Protein AF-A0A7J8JH64-F1 (afdb_monomer)

Radius of gyration: 21.12 Å; Cα contacts (8 Å, |Δi|>4): 119; chains: 1; bounding box: 70×25×47 Å

Structure (mmCIF, N/CA/C/O backbone):
data_AF-A0A7J8JH64-F1
#
_entry.id   AF-A0A7J8JH64-F1
#
loop_
_atom_site.group_PDB
_atom_site.id
_atom_site.type_symbol
_atom_site.label_atom_id
_atom_site.label_alt_id
_atom_site.label_comp_id
_atom_site.label_asym_id
_atom_site.label_entity_id
_atom_site.label_seq_id
_atom_site.pdbx_PDB_ins_code
_atom_site.Cartn_x
_atom_site.Cartn_y
_atom_site.Cartn_z
_atom_site.occupancy
_atom_site.B_iso_or_equiv
_atom_site.auth_seq_id
_atom_site.auth_comp_id
_atom_site.auth_asym_id
_atom_site.auth_atom_id
_atom_site.pdbx_PDB_model_num
ATOM 1 N N . MET A 1 1 ? 3.384 9.483 4.045 1.00 95.50 1 MET A N 1
ATOM 2 C CA . MET A 1 1 ? 3.354 8.461 2.970 1.00 95.50 1 MET A CA 1
ATOM 3 C C . MET A 1 1 ? 4.200 7.255 3.384 1.00 95.50 1 MET A C 1
ATOM 5 O O . MET A 1 1 ? 4.884 7.346 4.400 1.00 95.50 1 MET A O 1
ATOM 9 N N . LEU A 1 2 ? 4.096 6.135 2.667 1.00 95.50 2 LEU A N 1
ATOM 10 C CA . LEU A 1 2 ? 4.862 4.895 2.846 1.00 95.50 2 LEU A CA 1
ATOM 11 C C . LEU A 1 2 ? 5.471 4.513 1.490 1.00 95.50 2 LEU A C 1
ATOM 13 O O . LEU A 1 2 ? 4.754 4.525 0.497 1.00 95.50 2 LEU A O 1
ATOM 17 N N . CYS A 1 3 ? 6.753 4.164 1.439 1.00 94.38 3 CYS A N 1
ATOM 18 C CA . CYS A 1 3 ? 7.402 3.728 0.201 1.00 94.38 3 CYS A CA 1
ATOM 19 C C . CYS A 1 3 ? 7.597 2.211 0.212 1.00 94.38 3 CYS A C 1
ATOM 21 O O . CYS A 1 3 ? 7.975 1.649 1.241 1.00 94.38 3 CYS A O 1
ATOM 23 N N . ALA A 1 4 ? 7.370 1.558 -0.925 1.00 93.19 4 ALA A N 1
ATOM 24 C CA . ALA A 1 4 ? 7.670 0.144 -1.117 1.00 93.19 4 ALA A CA 1
ATOM 25 C C . ALA A 1 4 ? 8.085 -0.110 -2.568 1.00 93.19 4 ALA A C 1
ATOM 27 O O . ALA A 1 4 ? 7.543 0.486 -3.495 1.00 93.19 4 ALA A O 1
ATOM 28 N N . GLY A 1 5 ? 9.050 -0.995 -2.772 1.00 88.12 5 GLY A N 1
ATOM 29 C CA . GLY A 1 5 ? 9.506 -1.376 -4.102 1.00 88.12 5 GLY A CA 1
ATOM 30 C C . GLY A 1 5 ? 10.419 -2.585 -4.025 1.00 88.12 5 GLY A C 1
ATOM 31 O O . GLY A 1 5 ? 11.145 -2.756 -3.045 1.00 88.12 5 GLY A O 1
ATOM 32 N N . ASP A 1 6 ? 10.368 -3.421 -5.056 1.00 85.00 6 ASP A N 1
ATOM 33 C CA . ASP A 1 6 ? 11.312 -4.516 -5.230 1.00 85.00 6 ASP A CA 1
ATOM 34 C C . ASP A 1 6 ? 12.411 -4.054 -6.186 1.00 85.00 6 ASP A C 1
ATOM 36 O O . ASP A 1 6 ? 12.271 -4.127 -7.406 1.00 85.00 6 ASP A O 1
ATOM 40 N N . LEU A 1 7 ? 13.499 -3.542 -5.611 1.00 83.75 7 LEU A N 1
ATOM 41 C CA . LEU A 1 7 ? 14.626 -3.003 -6.372 1.00 83.75 7 LEU A CA 1
ATOM 42 C C . LEU A 1 7 ? 15.443 -4.094 -7.083 1.00 83.75 7 LEU A C 1
ATOM 44 O O . LEU A 1 7 ? 16.271 -3.765 -7.925 1.00 83.75 7 LEU A O 1
ATOM 48 N N . ILE A 1 8 ? 15.213 -5.374 -6.761 1.00 86.06 8 ILE A N 1
ATOM 49 C CA . ILE A 1 8 ? 15.879 -6.512 -7.403 1.00 86.06 8 ILE A CA 1
ATOM 50 C C . ILE A 1 8 ? 15.121 -6.891 -8.674 1.00 86.06 8 ILE A C 1
ATOM 52 O O . ILE A 1 8 ? 15.713 -6.983 -9.745 1.00 86.06 8 ILE A O 1
ATOM 56 N N . THR A 1 9 ? 13.808 -7.117 -8.565 1.00 84.38 9 THR A N 1
ATOM 57 C CA . THR A 1 9 ? 12.987 -7.535 -9.717 1.00 84.38 9 THR A CA 1
ATOM 58 C C . THR A 1 9 ? 12.481 -6.366 -10.553 1.00 84.38 9 THR A C 1
ATOM 60 O O . THR A 1 9 ? 11.948 -6.570 -11.641 1.00 84.38 9 THR A O 1
ATOM 63 N N . GLY A 1 10 ? 12.641 -5.142 -10.061 1.00 83.69 10 GLY A N 1
ATOM 64 C CA . GLY A 1 10 ? 12.246 -3.942 -10.771 1.00 83.69 10 GLY A CA 1
ATOM 65 C C . GLY A 1 10 ? 10.736 -3.683 -10.763 1.00 83.69 10 GLY A C 1
ATOM 66 O O . GLY A 1 10 ? 10.231 -2.980 -11.634 1.00 83.69 10 GLY A O 1
ATOM 67 N N . LYS A 1 11 ? 9.991 -4.249 -9.805 1.00 84.88 11 LYS A N 1
ATOM 68 C CA . LYS A 1 11 ? 8.530 -4.092 -9.736 1.00 84.88 11 LYS A CA 1
ATOM 69 C C . LYS A 1 11 ? 8.133 -2.784 -9.054 1.00 84.88 11 LYS A C 1
ATOM 71 O O . LYS A 1 11 ? 8.535 -2.513 -7.921 1.00 84.88 11 LYS A O 1
ATOM 76 N N . SER A 1 12 ? 7.277 -2.026 -9.733 1.00 90.81 12 SER A N 1
ATOM 77 C CA . SER A 1 12 ? 6.688 -0.764 -9.279 1.00 90.81 12 SER A CA 1
ATOM 78 C C . SER A 1 12 ? 5.211 -0.715 -9.670 1.00 90.81 12 SER A C 1
ATOM 80 O O . SER A 1 12 ? 4.817 -1.334 -10.657 1.00 90.81 12 SER A O 1
ATOM 82 N N . ILE A 1 13 ? 4.407 0.058 -8.936 1.00 93.12 13 ILE A N 1
ATOM 83 C CA . ILE A 1 13 ? 3.077 0.465 -9.408 1.00 93.12 13 ILE A CA 1
ATOM 84 C C . ILE A 1 13 ? 3.227 1.311 -10.680 1.00 93.12 13 ILE A C 1
ATOM 86 O O . ILE A 1 13 ? 4.231 2.025 -10.843 1.00 93.12 13 ILE A O 1
ATOM 90 N N . CYS A 1 14 ? 2.228 1.258 -11.553 1.00 91.94 14 CYS A N 1
ATOM 91 C CA . CYS A 1 14 ? 2.160 2.033 -12.781 1.00 91.94 14 CYS A CA 1
ATOM 92 C C . CYS A 1 14 ? 0.844 2.823 -12.894 1.00 91.94 14 CYS A C 1
ATOM 94 O O . CYS A 1 14 ? 0.005 2.865 -11.990 1.00 91.94 14 CYS A O 1
ATOM 96 N N . ARG A 1 15 ? 0.670 3.507 -14.027 1.00 91.19 15 ARG A N 1
ATOM 97 C CA . ARG A 1 15 ? -0.547 4.252 -14.335 1.00 91.19 15 ARG A CA 1
ATOM 98 C C . ARG A 1 15 ? -1.743 3.301 -14.377 1.00 91.19 15 ARG A C 1
ATOM 100 O O . ARG A 1 15 ? -1.720 2.315 -15.102 1.00 91.19 15 ARG A O 1
ATOM 107 N N . GLY A 1 16 ? -2.796 3.653 -13.645 1.00 91.62 16 GLY A N 1
ATOM 108 C CA . GLY A 1 16 ? -4.003 2.833 -13.506 1.00 91.62 16 GLY A CA 1
ATOM 109 C C . GLY A 1 16 ? -4.058 2.040 -12.202 1.00 91.62 16 GLY A C 1
ATOM 110 O O . GLY A 1 16 ? -5.146 1.644 -11.803 1.00 91.62 16 GLY A O 1
ATOM 111 N N . ASP A 1 17 ? -2.937 1.902 -11.487 1.00 94.12 17 ASP A N 1
ATOM 112 C CA . ASP A 1 17 ? -2.921 1.176 -10.215 1.00 94.12 17 ASP A CA 1
ATOM 113 C C . ASP A 1 17 ? -3.421 2.012 -9.035 1.00 94.12 17 ASP A C 1
ATOM 115 O O . ASP A 1 17 ? -3.627 1.442 -7.969 1.00 94.12 17 ASP A O 1
ATOM 119 N N . SER A 1 18 ? -3.575 3.336 -9.174 1.00 95.56 18 SER A N 1
ATOM 120 C CA . SER A 1 18 ? -3.920 4.271 -8.089 1.00 95.56 18 SER A CA 1
ATOM 121 C C . SER A 1 18 ? -5.151 3.832 -7.286 1.00 95.56 18 SER A C 1
ATOM 123 O O . SER A 1 18 ? -6.191 3.501 -7.847 1.00 95.56 18 SER A O 1
ATOM 125 N N . GLY A 1 19 ? -5.039 3.860 -5.956 1.00 96.06 19 GLY A N 1
ATOM 126 C CA . GLY A 1 19 ? -6.065 3.360 -5.033 1.00 96.06 19 GLY A CA 1
ATOM 127 C C . GLY A 1 19 ? -6.011 1.848 -4.777 1.00 96.06 19 GLY A C 1
ATOM 128 O O . GLY A 1 19 ? -6.631 1.372 -3.828 1.00 96.06 19 GLY A O 1
ATOM 129 N N . GLY A 1 20 ? -5.240 1.098 -5.565 1.00 95.19 20 GLY A N 1
ATOM 130 C CA . GLY A 1 20 ? -4.981 -0.324 -5.372 1.00 95.19 20 GLY A CA 1
ATOM 131 C C . GLY A 1 20 ? -4.272 -0.654 -4.044 1.00 95.19 20 GLY A C 1
ATOM 132 O O . GLY A 1 20 ? -3.575 0.188 -3.468 1.00 95.19 20 GLY A O 1
ATOM 133 N N . PRO A 1 21 ? -4.438 -1.883 -3.526 1.00 96.25 21 PRO A N 1
ATOM 134 C CA . PRO A 1 21 ? -4.003 -2.236 -2.179 1.00 96.25 21 PRO A CA 1
ATOM 135 C C . PRO A 1 21 ? -2.518 -2.634 -2.102 1.00 96.25 21 PRO A C 1
ATOM 137 O O . PRO A 1 21 ? -2.053 -3.504 -2.834 1.00 96.25 21 PRO A O 1
ATOM 140 N N . LEU A 1 22 ? -1.790 -2.080 -1.128 1.00 95.31 22 LEU A N 1
ATOM 141 C CA . LEU A 1 22 ? -0.525 -2.641 -0.639 1.00 95.31 22 LEU A CA 1
ATOM 142 C C . LEU A 1 22 ? -0.811 -3.503 0.589 1.00 95.31 22 LEU A C 1
ATOM 144 O O . LEU A 1 22 ? -1.159 -2.973 1.648 1.00 95.31 22 LEU A O 1
ATOM 148 N N . VAL A 1 23 ? -0.644 -4.819 0.461 1.00 94.88 23 VAL A N 1
ATOM 149 C CA . VAL A 1 23 ? -0.944 -5.783 1.529 1.00 94.88 23 VAL A CA 1
ATOM 150 C C . VAL A 1 23 ? 0.304 -6.475 2.066 1.00 94.88 23 VAL A C 1
ATOM 152 O O . VAL A 1 23 ? 1.251 -6.741 1.331 1.00 94.88 23 VAL A O 1
ATOM 155 N N . CYS A 1 24 ? 0.291 -6.799 3.358 1.00 91.50 24 CYS A N 1
ATOM 156 C CA . CYS A 1 24 ? 1.338 -7.568 4.024 1.00 91.50 24 CYS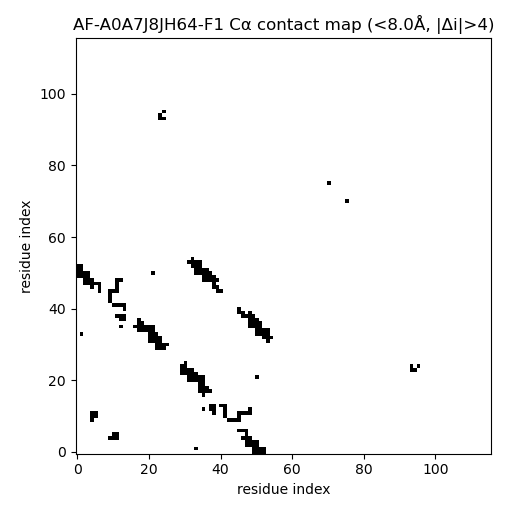 A CA 1
ATOM 157 C C . CYS A 1 24 ? 0.727 -8.769 4.751 1.00 91.50 24 CYS A C 1
ATOM 159 O O . CYS A 1 24 ? -0.283 -8.626 5.441 1.00 91.50 24 CYS A O 1
ATOM 161 N N . LYS A 1 25 ? 1.334 -9.952 4.608 1.00 93.50 25 LYS A N 1
ATOM 162 C CA . LYS A 1 25 ? 0.904 -11.164 5.312 1.00 93.50 25 LYS A CA 1
ATOM 163 C C . LYS A 1 25 ? 1.671 -11.300 6.629 1.00 93.50 25 LYS A C 1
ATOM 165 O O . LYS A 1 25 ? 2.880 -11.523 6.617 1.00 93.50 25 LYS A O 1
ATOM 170 N N . LEU A 1 26 ? 0.967 -11.213 7.755 1.00 92.56 26 LEU A N 1
ATOM 171 C CA . LEU A 1 26 ? 1.503 -11.383 9.109 1.00 92.56 26 LEU A CA 1
ATOM 172 C C . LEU A 1 26 ? 0.700 -12.471 9.824 1.00 92.56 26 LEU A C 1
ATOM 174 O O . LEU A 1 26 ? -0.524 -12.410 9.848 1.00 92.56 26 LEU A O 1
ATOM 178 N N . ASN A 1 27 ? 1.373 -13.474 10.396 1.00 94.75 27 ASN A N 1
ATOM 179 C CA . ASN A 1 27 ? 0.734 -14.572 11.143 1.00 94.75 27 ASN A CA 1
ATOM 180 C C . ASN A 1 27 ? -0.450 -15.220 10.398 1.00 94.75 27 ASN A C 1
ATOM 182 O O . ASN A 1 27 ? -1.508 -15.462 10.962 1.00 94.75 27 ASN A O 1
ATOM 186 N N . ASN A 1 28 ? -0.260 -15.480 9.103 1.00 92.06 28 ASN A N 1
ATOM 187 C CA . ASN A 1 28 ? -1.268 -16.026 8.190 1.00 92.06 28 ASN A CA 1
ATOM 188 C C . ASN A 1 28 ? -2.474 -15.116 7.865 1.00 92.06 28 ASN A C 1
ATOM 190 O O . ASN A 1 28 ? -3.345 -15.530 7.105 1.00 92.06 28 ASN A O 1
ATOM 194 N N . THR A 1 29 ? -2.469 -13.866 8.324 1.00 93.75 29 THR A N 1
ATOM 195 C CA . THR A 1 29 ? -3.505 -12.859 8.056 1.00 93.75 29 THR A CA 1
ATOM 196 C C . THR A 1 29 ? -2.974 -11.764 7.135 1.00 93.75 29 THR A C 1
ATOM 198 O O . THR A 1 29 ? -1.821 -11.347 7.247 1.00 93.75 29 THR A O 1
ATOM 201 N N . TRP A 1 30 ? -3.807 -11.290 6.209 1.00 94.12 30 TRP A N 1
ATOM 202 C CA . TRP A 1 30 ? -3.475 -10.190 5.305 1.00 94.12 30 TRP A CA 1
ATOM 203 C C . TRP A 1 30 ? -3.907 -8.849 5.889 1.00 94.12 30 TRP A C 1
ATOM 205 O O . TRP A 1 30 ? -5.069 -8.661 6.235 1.00 94.12 30 TRP A O 1
ATOM 215 N N . PHE A 1 31 ? -2.972 -7.907 5.952 1.00 94.38 31 PHE A N 1
ATOM 216 C CA . PHE A 1 31 ? -3.201 -6.550 6.429 1.00 94.38 31 PHE A CA 1
ATOM 217 C C . PHE A 1 31 ? -3.040 -5.561 5.284 1.00 94.38 31 PHE A C 1
ATOM 219 O O . PHE A 1 31 ? -2.051 -5.613 4.551 1.00 94.38 31 PHE A O 1
ATOM 226 N N . LEU A 1 32 ? -3.991 -4.639 5.156 1.00 95.50 32 LEU A N 1
ATOM 227 C CA . LEU A 1 32 ? -3.892 -3.519 4.231 1.00 95.50 32 LEU A CA 1
ATOM 228 C C . LEU A 1 32 ? -2.999 -2.436 4.850 1.00 95.50 32 LEU A C 1
ATOM 230 O O . LEU A 1 32 ? -3.363 -1.800 5.837 1.00 95.50 32 LEU A O 1
ATOM 234 N N . MET A 1 33 ? -1.816 -2.245 4.276 1.00 95.38 33 MET A N 1
ATOM 235 C CA . MET A 1 33 ? -0.787 -1.337 4.794 1.00 95.38 33 MET A CA 1
ATOM 236 C C . MET A 1 33 ? -0.833 0.037 4.120 1.00 95.38 33 MET A C 1
ATOM 238 O O . MET A 1 33 ? -0.482 1.051 4.732 1.00 95.38 33 MET A O 1
ATOM 242 N N . GLY A 1 34 ? -1.264 0.077 2.859 1.00 96.88 34 GLY A N 1
ATOM 243 C CA . GLY A 1 34 ? -1.315 1.301 2.076 1.00 96.88 34 GLY A CA 1
ATOM 244 C C . GLY A 1 34 ? -2.217 1.210 0.856 1.00 96.88 34 GLY A C 1
ATOM 245 O O . GLY A 1 34 ? -2.652 0.128 0.470 1.00 96.88 34 GLY A O 1
ATOM 246 N N . LEU A 1 35 ? -2.460 2.368 0.249 1.00 98.00 35 LEU A N 1
ATOM 247 C CA . LEU A 1 35 ? -3.107 2.499 -1.057 1.00 98.00 35 LEU A CA 1
ATOM 248 C C . LEU A 1 35 ? -2.094 3.090 -2.030 1.00 98.00 35 LEU A C 1
ATOM 250 O O . LEU A 1 35 ? -1.408 4.049 -1.673 1.00 98.00 35 LEU A O 1
ATOM 254 N N . SER A 1 36 ? -1.963 2.524 -3.221 1.00 97.00 36 SER A N 1
ATOM 255 C CA . SER A 1 36 ? -1.074 3.047 -4.263 1.00 97.00 36 SER A CA 1
ATOM 256 C C . SER A 1 36 ? -1.426 4.504 -4.568 1.00 97.00 36 SER A C 1
ATOM 258 O O . SER A 1 36 ? -2.596 4.877 -4.692 1.00 97.00 36 SER A O 1
ATOM 260 N N . SER A 1 37 ? -0.403 5.351 -4.642 1.00 96.75 37 SER A N 1
ATOM 261 C CA . SER A 1 37 ? -0.583 6.785 -4.853 1.00 96.75 37 SER A CA 1
ATOM 262 C C . SER A 1 37 ? 0.100 7.206 -6.144 1.00 96.75 37 SER A C 1
ATOM 264 O O . SER A 1 37 ? -0.581 7.481 -7.130 1.00 96.75 37 SER A O 1
ATOM 266 N N . TRP A 1 38 ? 1.431 7.187 -6.164 1.00 95.06 38 TRP A N 1
ATOM 267 C CA . TRP A 1 38 ? 2.215 7.609 -7.319 1.00 95.06 38 TRP A CA 1
ATOM 268 C C . TRP A 1 38 ? 3.579 6.923 -7.346 1.00 95.06 38 TRP A C 1
ATOM 270 O O . TRP A 1 38 ? 4.065 6.386 -6.348 1.00 95.06 38 TRP A O 1
ATOM 280 N N . SER A 1 39 ? 4.202 6.939 -8.511 1.00 93.75 39 SER A N 1
ATOM 281 C CA . SER A 1 39 ? 5.538 6.410 -8.742 1.00 93.75 39 SER A CA 1
ATOM 282 C C . SER A 1 39 ? 6.240 7.236 -9.813 1.00 93.75 39 SER A C 1
ATOM 284 O O . SER A 1 39 ? 5.617 7.998 -10.555 1.00 93.75 39 SER A O 1
ATOM 286 N N . LEU A 1 40 ? 7.559 7.081 -9.872 1.00 91.56 40 LEU A N 1
ATOM 287 C CA . LEU A 1 40 ? 8.340 7.410 -11.062 1.00 91.56 40 LEU A CA 1
ATOM 288 C C . LEU A 1 40 ? 8.008 6.414 -12.196 1.00 91.56 40 LEU A C 1
ATOM 290 O O . LEU A 1 40 ? 7.190 5.513 -11.981 1.00 91.56 40 LEU A O 1
ATOM 294 N N . PRO A 1 41 ? 8.585 6.555 -13.407 1.00 87.31 41 PRO A N 1
ATOM 295 C CA . PRO A 1 41 ? 8.292 5.638 -14.498 1.00 87.31 41 PRO A CA 1
ATOM 296 C C . PRO A 1 41 ? 8.395 4.171 -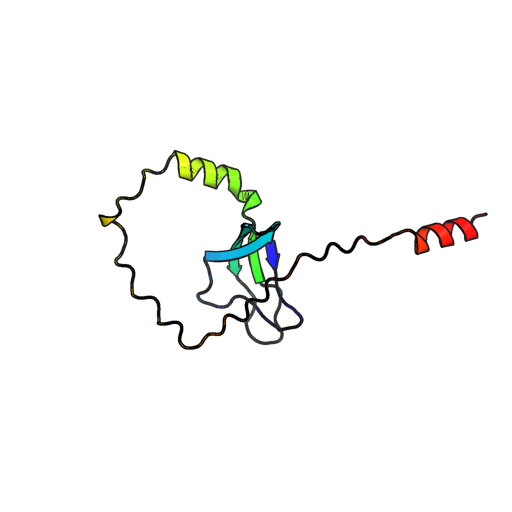14.068 1.00 87.31 41 PRO A C 1
ATOM 298 O O . PRO A 1 41 ? 9.347 3.759 -13.410 1.00 87.31 41 PRO A O 1
ATOM 301 N N . CYS A 1 42 ? 7.388 3.379 -14.438 1.00 87.81 42 CYS A N 1
ATOM 302 C CA . CYS A 1 42 ? 7.275 1.975 -14.039 1.00 87.81 42 CYS A CA 1
ATOM 303 C C . CYS A 1 42 ? 8.154 1.036 -14.892 1.00 87.81 42 CYS A C 1
ATOM 305 O O . CYS A 1 42 ? 7.973 -0.179 -14.872 1.00 87.81 42 CYS A O 1
ATOM 307 N N . HIS A 1 43 ? 9.102 1.603 -15.645 1.00 84.12 43 HIS A N 1
ATOM 308 C CA . HIS A 1 43 ? 10.105 0.900 -16.436 1.00 84.12 43 HIS A CA 1
ATOM 309 C C . HIS A 1 43 ? 11.500 1.163 -15.860 1.00 84.12 43 HIS A C 1
ATOM 311 O O . HIS A 1 43 ? 11.738 2.196 -15.237 1.00 84.12 43 HIS A O 1
ATOM 317 N N . ALA A 1 44 ? 12.436 0.238 -16.081 1.00 80.06 44 ALA A N 1
ATOM 318 C CA . ALA A 1 44 ? 13.790 0.359 -15.554 1.00 80.06 44 ALA A CA 1
ATOM 319 C C . ALA A 1 44 ? 14.485 1.666 -16.010 1.00 80.06 44 ALA A C 1
ATOM 321 O O . ALA A 1 44 ? 14.274 2.097 -17.150 1.00 80.06 44 ALA A O 1
ATOM 322 N N . PRO A 1 45 ? 15.331 2.274 -15.158 1.00 82.25 45 PRO A N 1
ATOM 323 C CA . PRO A 1 45 ? 15.535 1.951 -13.743 1.00 82.25 45 PRO A CA 1
ATOM 324 C C . PRO A 1 45 ? 14.337 2.403 -12.890 1.00 82.25 45 PRO A C 1
ATOM 326 O O . PRO A 1 45 ? 13.892 3.543 -12.991 1.00 82.25 45 PRO A O 1
ATOM 329 N N . ILE A 1 46 ? 13.825 1.522 -12.026 1.00 84.75 46 ILE A N 1
ATOM 330 C CA . ILE A 1 46 ? 12.685 1.862 -11.165 1.00 84.75 46 ILE A CA 1
ATOM 331 C C . ILE A 1 46 ? 13.133 2.448 -9.825 1.00 84.75 46 ILE A C 1
ATOM 333 O O . ILE A 1 46 ? 14.205 2.142 -9.307 1.00 84.75 46 ILE A O 1
ATOM 337 N N . SER A 1 47 ? 12.263 3.259 -9.234 1.00 88.81 47 SER A N 1
ATOM 338 C CA . SER A 1 47 ? 12.371 3.719 -7.847 1.00 88.81 47 SER A CA 1
ATOM 339 C C . SER A 1 47 ? 11.246 3.120 -7.003 1.00 88.81 47 SER A C 1
ATOM 341 O O . SER A 1 47 ? 10.244 2.670 -7.566 1.00 88.81 47 SER A O 1
ATOM 343 N N . PRO A 1 48 ? 11.363 3.117 -5.660 1.00 93.06 48 PRO A N 1
ATOM 344 C CA . PRO A 1 48 ? 10.266 2.694 -4.802 1.00 93.06 48 PRO A CA 1
ATOM 345 C C . PRO A 1 48 ? 8.978 3.454 -5.129 1.00 93.06 48 PRO A C 1
ATOM 347 O O . PRO A 1 48 ? 8.979 4.677 -5.272 1.00 93.06 48 PRO A O 1
ATOM 350 N N . SER A 1 49 ? 7.874 2.723 -5.225 1.00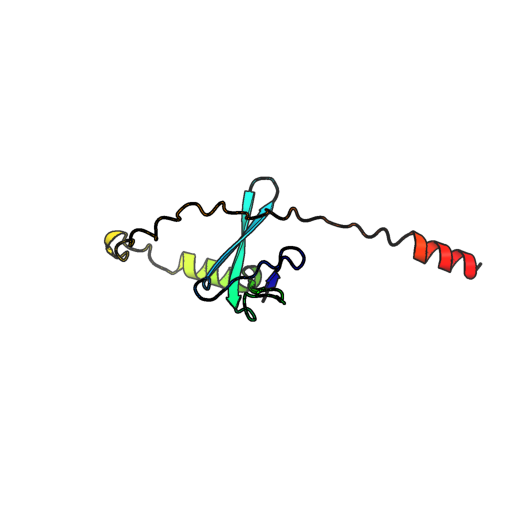 95.25 49 SER A N 1
ATOM 351 C CA . SER A 1 49 ? 6.546 3.303 -5.377 1.00 95.25 49 SER A CA 1
ATOM 352 C C . SER A 1 49 ? 6.080 3.936 -4.070 1.00 95.25 49 SER A C 1
ATOM 354 O O . SER A 1 49 ? 6.428 3.475 -2.976 1.00 95.25 49 SER A O 1
ATOM 356 N N . VAL A 1 50 ? 5.247 4.969 -4.175 1.00 97.00 50 VAL A N 1
ATOM 357 C CA . VAL A 1 50 ? 4.719 5.706 -3.029 1.00 97.00 50 VAL A CA 1
ATOM 358 C C . VAL A 1 50 ? 3.256 5.348 -2.798 1.00 97.00 50 VAL A C 1
ATOM 360 O O . VAL A 1 50 ? 2.412 5.394 -3.695 1.00 97.00 50 VAL A O 1
ATOM 363 N N . PHE A 1 51 ? 2.960 5.017 -1.547 1.00 98.00 51 PHE A N 1
ATOM 364 C CA . PHE A 1 51 ? 1.656 4.611 -1.054 1.00 98.00 51 PHE A CA 1
ATOM 365 C C . PHE A 1 51 ? 1.170 5.568 0.041 1.00 98.00 51 PHE A C 1
ATOM 367 O O . PHE A 1 51 ? 1.939 6.120 0.841 1.00 98.00 51 PHE A O 1
ATOM 374 N N . THR A 1 52 ? -0.144 5.731 0.128 1.00 98.25 52 THR A N 1
ATOM 375 C CA . THR A 1 52 ? -0.811 6.346 1.274 1.00 98.25 52 THR A CA 1
ATOM 376 C C . THR A 1 52 ? -0.566 5.482 2.509 1.00 98.25 52 THR A C 1
ATOM 378 O O . THR A 1 52 ? -0.821 4.283 2.490 1.00 98.25 52 THR A O 1
ATOM 381 N N . LYS A 1 53 ? -0.073 6.076 3.602 1.00 97.31 53 LYS A N 1
ATOM 382 C CA . LYS A 1 53 ? 0.186 5.363 4.863 1.00 97.31 53 LYS A CA 1
ATOM 383 C C 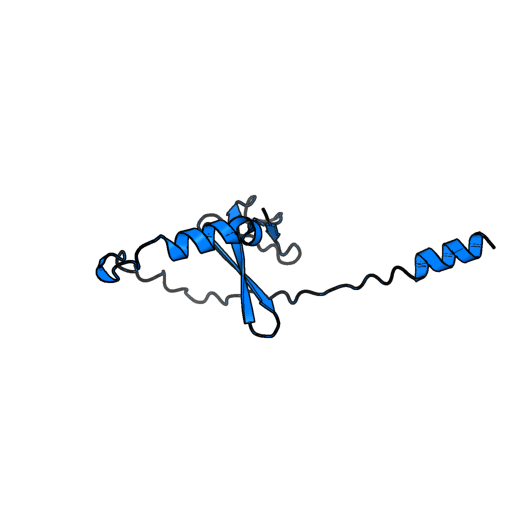. LYS A 1 53 ? -1.118 5.250 5.653 1.00 97.31 53 LYS A C 1
ATOM 385 O O . LYS A 1 53 ? -1.521 6.228 6.276 1.00 97.31 53 LYS A O 1
ATOM 390 N N . LEU A 1 54 ? -1.763 4.083 5.656 1.00 95.75 54 LEU A N 1
ATOM 391 C CA . LEU A 1 54 ? -3.103 3.939 6.247 1.00 95.75 54 LEU A CA 1
ATOM 392 C C . LEU A 1 54 ? -3.153 4.159 7.756 1.00 95.75 54 LEU A C 1
ATOM 394 O O . LEU A 1 54 ? -4.141 4.682 8.258 1.00 95.75 54 LEU A O 1
ATOM 398 N N . THR A 1 55 ? -2.077 3.846 8.477 1.00 95.00 55 THR A N 1
ATOM 399 C CA . THR A 1 55 ? -2.021 4.086 9.926 1.00 95.00 55 THR A CA 1
ATOM 400 C C . THR A 1 55 ? -2.147 5.562 10.296 1.00 95.00 55 THR A C 1
ATOM 402 O O . THR A 1 55 ? -2.591 5.860 11.396 1.00 95.00 55 THR A O 1
ATOM 405 N N . TYR A 1 56 ? -1.815 6.482 9.385 1.00 97.44 56 TYR A N 1
ATOM 406 C CA . TYR A 1 56 ? -2.043 7.915 9.585 1.00 97.44 56 TYR A CA 1
ATOM 407 C C . TYR A 1 56 ? -3.531 8.296 9.469 1.00 97.44 56 TYR A C 1
ATOM 409 O O . TYR A 1 56 ? -3.985 9.208 10.146 1.00 97.44 56 TYR A O 1
ATOM 417 N N . PHE A 1 57 ? -4.301 7.581 8.643 1.00 97.31 57 PHE A N 1
ATOM 418 C CA . PHE A 1 57 ? -5.714 7.868 8.367 1.00 97.31 57 PHE A CA 1
ATOM 419 C C . PHE A 1 57 ? -6.687 7.011 9.189 1.00 97.31 57 PHE A C 1
ATOM 421 O O . PHE A 1 57 ? -7.891 7.079 8.961 1.00 97.31 57 PHE A O 1
ATOM 428 N N . SER A 1 58 ? -6.207 6.206 10.139 1.00 96.06 58 SER A N 1
ATOM 429 C CA . SER A 1 58 ? -7.031 5.236 10.875 1.00 96.06 58 SER A CA 1
ATOM 430 C C . SER A 1 58 ? -8.233 5.879 11.573 1.00 96.06 58 SER A C 1
ATOM 432 O O . SER A 1 58 ? -9.352 5.400 11.410 1.00 96.06 58 SER A O 1
ATOM 434 N N . SER A 1 59 ? -8.033 6.995 12.279 1.00 97.69 59 SER A N 1
ATOM 435 C CA . SER A 1 59 ? -9.118 7.721 12.951 1.00 97.69 59 SER A CA 1
ATOM 436 C C . SER A 1 59 ? -10.171 8.222 11.965 1.00 97.69 59 SER A C 1
ATOM 438 O O . SER A 1 59 ? -11.359 8.015 12.184 1.00 97.69 59 SER A O 1
ATOM 440 N N . TRP A 1 60 ? -9.735 8.808 10.846 1.00 97.62 60 TRP A N 1
ATOM 441 C CA . TRP A 1 60 ? -10.632 9.296 9.797 1.00 97.62 60 TRP A CA 1
ATOM 442 C C . TRP A 1 60 ? -11.424 8.153 9.148 1.00 97.62 60 TRP A C 1
ATOM 444 O O . TRP A 1 60 ? -12.631 8.272 8.957 1.00 97.62 60 TRP A O 1
ATOM 454 N N . ILE A 1 61 ? -10.780 7.015 8.866 1.00 95.88 61 ILE A N 1
ATOM 455 C CA . ILE A 1 61 ? -11.458 5.828 8.321 1.00 95.88 61 ILE A CA 1
ATOM 456 C C . ILE A 1 61 ? -12.530 5.341 9.299 1.00 95.88 61 ILE A C 1
ATOM 458 O O . ILE A 1 61 ? -13.676 5.136 8.904 1.00 95.88 61 ILE A O 1
ATOM 462 N N . LEU A 1 62 ? -12.177 5.199 10.579 1.00 95.88 62 LEU A N 1
ATOM 463 C CA . LEU A 1 62 ? -13.097 4.746 11.622 1.00 95.88 62 LEU A CA 1
ATOM 464 C C . LEU A 1 62 ? -14.261 5.721 11.845 1.00 95.88 62 LEU A C 1
ATOM 466 O O . LEU A 1 62 ? -15.366 5.298 12.178 1.00 95.88 62 LEU A O 1
ATOM 470 N N . GLU A 1 63 ? -14.033 7.021 11.689 1.00 97.12 63 GLU A N 1
ATOM 471 C CA . GLU A 1 63 ? -15.086 8.036 11.728 1.00 97.12 63 GLU A CA 1
ATOM 472 C C . GLU A 1 63 ? -16.021 7.910 10.518 1.00 97.12 63 GLU A C 1
ATOM 474 O O . GLU A 1 63 ? -17.244 7.872 10.677 1.00 97.12 63 GLU A O 1
ATOM 479 N N . LYS A 1 64 ? -15.471 7.776 9.305 1.00 95.69 64 LYS A N 1
ATOM 480 C CA . LYS A 1 64 ? -16.269 7.629 8.080 1.00 95.69 64 LYS A CA 1
ATOM 481 C C . LYS A 1 64 ? -17.071 6.340 8.043 1.00 95.69 64 LYS A C 1
ATOM 483 O O . LYS A 1 64 ? -18.216 6.374 7.608 1.00 95.69 64 LYS A O 1
ATOM 488 N N . GLN A 1 65 ? -16.532 5.242 8.560 1.00 93.00 65 GLN A N 1
ATOM 489 C CA . GLN A 1 65 ? -17.273 3.987 8.695 1.00 93.00 65 GLN A CA 1
ATOM 490 C C . GLN A 1 65 ? -18.473 4.101 9.643 1.00 93.00 65 GLN A C 1
ATOM 492 O O . GLN A 1 65 ? -19.478 3.440 9.419 1.00 93.00 65 GLN A O 1
ATOM 497 N N . ARG A 1 66 ? -18.387 4.932 10.691 1.00 94.00 66 ARG A N 1
ATOM 498 C CA . ARG A 1 66 ? -19.500 5.142 11.633 1.00 94.00 66 ARG A CA 1
ATOM 499 C C . ARG A 1 66 ? -20.563 6.102 11.112 1.00 94.00 66 ARG A C 1
ATOM 501 O O . ARG A 1 66 ? -21.724 5.966 11.471 1.00 94.00 66 ARG A O 1
ATOM 508 N N . THR A 1 67 ? -20.150 7.103 10.339 1.00 94.88 67 THR A N 1
ATOM 509 C CA . THR A 1 67 ? -21.016 8.220 9.926 1.00 94.88 67 THR A CA 1
ATOM 510 C C . THR A 1 67 ? -21.627 8.044 8.541 1.00 94.88 67 THR A C 1
ATOM 512 O O . THR A 1 67 ? -22.629 8.687 8.238 1.00 94.88 67 THR A O 1
ATOM 515 N N . SER A 1 68 ? -21.049 7.189 7.696 1.00 89.81 68 SER A N 1
ATOM 516 C CA . SER A 1 68 ? -21.592 6.931 6.362 1.00 89.81 68 SER A CA 1
ATOM 517 C C . SER A 1 68 ? -22.755 5.941 6.454 1.00 89.81 68 SER A C 1
ATOM 519 O O . SER A 1 68 ? -22.597 4.893 7.083 1.00 89.81 68 SER A O 1
ATOM 521 N N . PRO A 1 69 ? -23.907 6.223 5.817 1.00 86.19 69 PRO A N 1
ATOM 522 C CA . PRO A 1 69 ? -24.956 5.228 5.647 1.00 86.19 69 PRO A CA 1
ATOM 523 C C . PRO A 1 69 ? -24.399 3.992 4.937 1.00 86.19 69 PRO A C 1
ATOM 525 O O . PRO A 1 69 ? -23.525 4.114 4.073 1.00 86.19 69 PRO A O 1
ATOM 528 N N . ASN A 1 70 ? -24.927 2.810 5.261 1.00 82.75 70 ASN A N 1
ATOM 529 C CA . ASN A 1 70 ? -24.623 1.626 4.465 1.00 82.75 70 ASN A CA 1
ATOM 530 C C . ASN A 1 70 ? -25.056 1.892 3.014 1.00 82.75 70 ASN A C 1
ATOM 532 O O . ASN A 1 70 ? -26.203 2.296 2.804 1.00 82.75 70 ASN A O 1
ATOM 536 N N . PRO A 1 71 ? -24.164 1.708 2.026 1.00 80.38 71 PRO A N 1
ATOM 537 C CA . PRO A 1 71 ? -24.516 1.941 0.636 1.00 80.38 71 PRO A CA 1
ATOM 538 C C . PRO A 1 71 ? -25.630 0.978 0.227 1.00 80.38 71 PRO A C 1
ATOM 540 O O . PRO A 1 71 ? -25.567 -0.213 0.533 1.00 80.38 71 PRO A O 1
ATOM 543 N N . ASP A 1 72 ? -26.640 1.495 -0.472 1.00 86.81 72 ASP A N 1
ATOM 544 C CA . ASP A 1 72 ? -27.666 0.659 -1.086 1.00 86.81 72 ASP A CA 1
ATOM 545 C C . ASP A 1 72 ? -26.995 -0.197 -2.174 1.00 86.81 72 ASP A C 1
ATOM 547 O O . ASP A 1 72 ? -26.402 0.369 -3.101 1.00 86.81 72 ASP A O 1
ATOM 551 N N . PRO A 1 73 ? -27.060 -1.538 -2.104 1.00 81.25 73 PRO A N 1
ATOM 552 C CA . PRO A 1 73 ? -26.510 -2.404 -3.140 1.00 81.25 73 PRO A CA 1
ATOM 553 C C . PRO A 1 73 ? -27.025 -2.072 -4.547 1.00 81.25 73 PRO A C 1
ATOM 555 O O . PRO A 1 73 ? -26.281 -2.241 -5.512 1.00 81.25 73 PRO A O 1
ATOM 558 N N . ALA A 1 74 ? -28.255 -1.560 -4.675 1.00 83.12 74 ALA A N 1
ATOM 559 C CA . ALA A 1 74 ? -28.829 -1.149 -5.956 1.00 83.12 74 ALA A CA 1
ATOM 560 C C . ALA A 1 74 ? -28.184 0.124 -6.535 1.00 83.12 74 ALA A C 1
ATOM 562 O O . ALA A 1 74 ? -28.275 0.366 -7.737 1.00 83.12 74 ALA A O 1
ATOM 563 N N . SER A 1 75 ? -27.517 0.925 -5.699 1.00 82.88 75 SER A N 1
ATOM 564 C CA . SER A 1 75 ? -26.803 2.138 -6.119 1.00 82.88 75 SER A CA 1
ATOM 565 C C . SER A 1 75 ? -25.387 1.866 -6.635 1.00 82.88 75 SER A C 1
ATOM 567 O O . SER A 1 75 ? -24.751 2.763 -7.193 1.00 82.88 75 SER A O 1
ATOM 569 N N . ALA A 1 76 ? -24.874 0.643 -6.453 1.00 78.12 76 ALA A N 1
ATOM 570 C CA . ALA A 1 76 ? -23.562 0.283 -6.960 1.00 78.12 76 ALA A CA 1
ATOM 571 C C . ALA A 1 76 ? -23.560 0.386 -8.496 1.00 78.12 76 ALA A C 1
ATOM 573 O O . ALA A 1 76 ? -24.447 -0.178 -9.145 1.00 78.12 76 ALA A O 1
ATOM 574 N N . PRO A 1 77 ? -22.566 1.064 -9.103 1.00 79.25 77 PRO A N 1
ATOM 575 C CA . PRO A 1 77 ? -22.372 0.999 -10.542 1.00 79.25 77 PRO A CA 1
ATOM 576 C C . PRO A 1 77 ? -22.332 -0.470 -10.971 1.00 79.25 77 PRO A C 1
ATOM 578 O O . PRO A 1 77 ? -21.744 -1.279 -10.239 1.00 79.25 77 PRO A O 1
ATOM 581 N N . PRO A 1 78 ? -22.914 -0.832 -12.131 1.00 74.25 78 PRO A N 1
ATOM 582 C CA . PRO A 1 78 ? -22.775 -2.175 -12.665 1.00 74.25 78 PRO A CA 1
ATOM 583 C C . PRO A 1 78 ? -21.296 -2.534 -12.616 1.00 74.25 78 PRO A C 1
ATOM 585 O O . PRO A 1 78 ? -20.470 -1.807 -13.174 1.00 74.25 78 PRO A O 1
ATOM 588 N N . GLN A 1 79 ? -20.954 -3.600 -11.891 1.00 67.00 79 GLN A N 1
ATOM 589 C CA . GLN A 1 79 ? -19.594 -4.121 -11.882 1.00 67.00 79 GLN A CA 1
ATOM 590 C C . GLN A 1 79 ? -19.289 -4.488 -13.332 1.00 67.00 79 GLN A C 1
ATOM 592 O O . GLN A 1 79 ? -19.747 -5.517 -13.833 1.00 67.00 79 GLN A O 1
ATOM 597 N N . GLY A 1 80 ? -18.585 -3.607 -14.045 1.00 60.53 80 GLY A N 1
ATOM 598 C CA . GLY A 1 80 ? -18.053 -3.936 -15.353 1.00 60.53 80 GLY A CA 1
ATOM 599 C C . GLY A 1 80 ? -17.239 -5.202 -15.162 1.00 60.53 80 GLY A C 1
ATOM 600 O O . GLY A 1 80 ? -16.453 -5.273 -14.217 1.00 60.53 80 GLY A O 1
ATOM 601 N N . LYS A 1 81 ? -17.471 -6.221 -15.997 1.00 59.00 81 LYS A N 1
ATOM 602 C CA . LYS A 1 81 ? -16.660 -7.439 -15.971 1.00 59.00 81 LYS A CA 1
ATOM 603 C C . LYS A 1 81 ? -15.202 -6.970 -15.973 1.00 59.00 81 LYS A C 1
ATOM 605 O O . LYS A 1 81 ? -14.816 -6.330 -16.957 1.00 59.00 81 LYS A O 1
ATOM 610 N N . PRO A 1 82 ? -14.427 -7.196 -14.891 1.00 57.41 82 PRO A N 1
ATOM 611 C CA . PRO A 1 82 ? -13.029 -6.816 -14.909 1.00 57.41 82 PRO A CA 1
ATOM 612 C C . PRO A 1 82 ? -12.429 -7.464 -16.157 1.00 57.41 82 PRO A C 1
ATOM 614 O O . PRO A 1 82 ? -12.849 -8.585 -16.488 1.00 57.41 82 PRO A O 1
ATOM 617 N N . PRO A 1 83 ? -11.518 -6.788 -16.882 1.00 53.69 83 PRO A N 1
ATOM 618 C CA . PRO A 1 83 ? -10.809 -7.424 -17.980 1.00 53.69 83 PRO A CA 1
ATOM 619 C C . PRO A 1 83 ? -10.383 -8.803 -17.498 1.00 53.69 83 PRO A C 1
ATOM 621 O O . PRO A 1 83 ? -9.796 -8.909 -16.417 1.00 53.69 83 PRO A O 1
ATOM 624 N N . ALA A 1 84 ? -10.783 -9.856 -18.220 1.00 47.88 84 ALA A N 1
ATOM 625 C CA . ALA A 1 84 ? -10.368 -11.200 -17.860 1.00 47.88 84 ALA A CA 1
ATOM 626 C C . ALA A 1 84 ? -8.850 -11.134 -17.730 1.00 47.88 84 ALA A C 1
ATOM 628 O O . ALA A 1 84 ? -8.170 -10.751 -18.684 1.00 47.88 84 ALA A O 1
ATOM 629 N N . LEU A 1 85 ? -8.347 -11.391 -16.524 1.00 46.94 85 LEU A N 1
ATOM 630 C 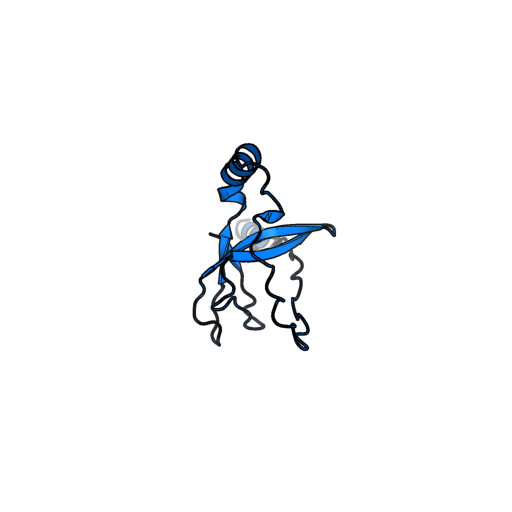CA . LEU A 1 85 ? -6.929 -11.345 -16.227 1.00 46.94 85 LEU A CA 1
ATOM 631 C C . LEU A 1 85 ? -6.298 -12.552 -16.933 1.00 46.94 85 LEU A C 1
ATOM 633 O O . LEU A 1 85 ? -6.090 -13.604 -16.337 1.00 46.94 85 LEU A O 1
ATOM 637 N N . GLY A 1 86 ? -6.121 -12.443 -18.249 1.00 48.38 86 GLY A N 1
ATOM 638 C CA . GLY A 1 86 ? -5.598 -13.503 -19.094 1.00 48.38 86 GLY A CA 1
ATOM 639 C C . GLY A 1 86 ? -4.173 -13.807 -18.672 1.00 48.38 86 GLY A C 1
ATOM 640 O O . GLY A 1 86 ? -3.342 -12.906 -18.683 1.00 48.38 86 GLY A O 1
ATOM 641 N N . ASN A 1 87 ? -3.928 -15.053 -18.258 1.00 45.50 87 ASN A N 1
ATOM 642 C CA . ASN A 1 87 ? -2.632 -15.635 -17.890 1.00 45.50 87 ASN A CA 1
ATOM 643 C C . ASN A 1 87 ? -1.641 -14.687 -17.193 1.00 45.50 87 ASN A C 1
ATOM 645 O O . ASN A 1 87 ? -0.431 -14.795 -17.390 1.00 45.50 87 ASN A O 1
ATOM 649 N N . VAL A 1 88 ? -2.120 -13.793 -16.326 1.00 43.59 88 VAL A N 1
ATOM 650 C CA . VAL A 1 88 ? -1.228 -13.117 -15.391 1.00 43.59 88 VAL A CA 1
ATOM 651 C C . VAL A 1 88 ? -1.034 -14.099 -14.255 1.00 43.59 88 VAL A C 1
ATOM 653 O O . VAL A 1 88 ? -1.812 -14.152 -13.304 1.00 43.59 88 VAL A O 1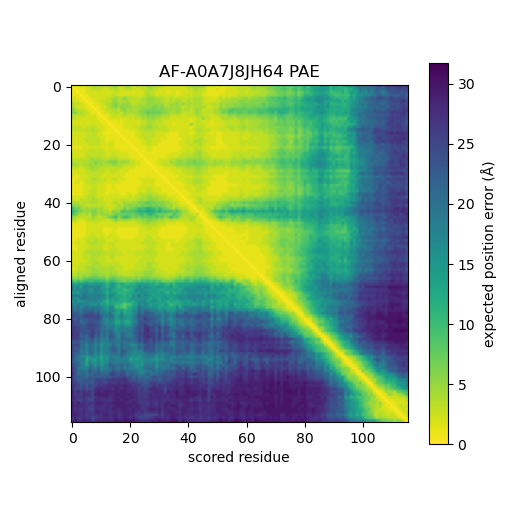
ATOM 656 N N . THR A 1 89 ? 0.019 -14.909 -14.351 1.00 40.53 89 THR A N 1
ATOM 657 C CA . THR A 1 89 ? 0.659 -15.425 -13.146 1.00 40.53 89 THR A CA 1
ATOM 658 C C . THR A 1 89 ? 0.970 -14.205 -12.297 1.00 40.53 89 THR A C 1
ATOM 660 O O . THR A 1 89 ? 1.892 -13.451 -12.608 1.00 40.53 89 THR A O 1
ATOM 663 N N . ALA A 1 90 ? 0.157 -13.953 -11.272 1.00 44.56 90 ALA A N 1
ATOM 664 C CA . ALA A 1 90 ? 0.464 -12.958 -10.270 1.00 44.56 90 ALA A CA 1
ATOM 665 C C . ALA A 1 90 ? 1.746 -13.430 -9.580 1.00 44.56 90 ALA A C 1
ATOM 667 O O . ALA A 1 90 ? 1.713 -14.162 -8.595 1.00 44.56 90 ALA A O 1
ATOM 668 N N . VAL A 1 91 ? 2.901 -13.011 -10.103 1.00 48.62 91 VAL A N 1
ATOM 669 C CA . VAL A 1 91 ? 4.207 -13.160 -9.454 1.00 48.62 91 VAL A CA 1
ATOM 670 C C . VAL A 1 91 ? 4.281 -12.131 -8.317 1.00 48.62 91 VAL A C 1
ATOM 672 O O . VAL A 1 91 ? 5.243 -11.374 -8.189 1.00 48.62 91 VAL A O 1
ATOM 675 N N . GLY A 1 92 ? 3.214 -12.016 -7.526 1.00 46.78 92 GLY A N 1
ATOM 676 C CA . GLY A 1 92 ? 3.186 -11.250 -6.297 1.00 46.78 92 GLY A CA 1
ATOM 677 C C . GLY A 1 92 ? 4.005 -12.028 -5.287 1.00 46.78 92 GLY A C 1
ATOM 678 O O . GLY A 1 92 ? 3.483 -12.878 -4.572 1.00 46.78 92 GLY A O 1
ATOM 679 N N . THR A 1 93 ? 5.313 -11.796 -5.276 1.00 46.25 93 THR A N 1
ATOM 680 C CA . THR A 1 93 ? 6.186 -12.307 -4.228 1.00 46.25 93 THR A CA 1
ATOM 681 C C . THR A 1 93 ? 5.721 -11.673 -2.927 1.00 46.25 93 THR A C 1
ATOM 683 O O . THR A 1 93 ? 5.905 -10.477 -2.706 1.00 46.25 93 THR A O 1
ATOM 686 N N . VAL A 1 94 ? 5.061 -12.467 -2.084 1.00 45.44 94 VAL A N 1
ATOM 687 C CA . VAL A 1 94 ? 4.745 -12.086 -0.709 1.00 45.44 94 VAL A CA 1
ATOM 688 C C . VAL A 1 94 ? 6.078 -11.960 0.010 1.00 45.44 94 VAL A C 1
ATOM 690 O O . VAL A 1 94 ? 6.634 -12.948 0.485 1.00 45.44 94 VAL A O 1
ATOM 693 N N . HIS A 1 95 ? 6.639 -10.754 0.017 1.00 48.88 95 HIS A N 1
ATOM 694 C CA . HIS A 1 95 ? 7.890 -10.491 0.710 1.00 48.88 95 HIS A CA 1
ATOM 695 C C . HIS A 1 95 ? 7.645 -10.683 2.205 1.00 48.88 95 HIS A C 1
ATOM 697 O O . HIS A 1 95 ? 6.932 -9.912 2.847 1.00 48.88 95 HIS A O 1
ATOM 703 N N . LYS A 1 96 ? 8.193 -11.771 2.752 1.00 45.22 96 LYS A N 1
ATOM 704 C CA . LYS A 1 96 ? 8.189 -12.039 4.188 1.00 45.22 96 LYS A CA 1
ATOM 705 C C . LYS A 1 96 ? 9.037 -10.947 4.852 1.00 45.22 96 LYS A C 1
ATOM 707 O O . LYS A 1 96 ? 10.193 -10.789 4.456 1.00 45.22 96 LYS A O 1
ATOM 712 N N . PRO A 1 97 ? 8.519 -10.195 5.838 1.00 43.41 97 PRO A N 1
ATOM 713 C CA . PRO A 1 97 ? 9.340 -9.240 6.566 1.00 43.41 97 PRO A CA 1
ATOM 714 C C . PRO A 1 97 ? 10.486 -10.000 7.244 1.00 43.41 97 PRO A C 1
ATOM 716 O O . PRO A 1 97 ? 10.271 -10.821 8.133 1.00 43.41 97 PRO A O 1
ATOM 719 N N . SER A 1 98 ? 11.710 -9.765 6.774 1.00 45.09 98 SER A N 1
ATOM 720 C CA . SER A 1 98 ? 12.930 -10.237 7.419 1.00 45.09 98 SER A CA 1
ATOM 721 C C . SER A 1 98 ? 13.357 -9.175 8.422 1.00 45.09 98 SER A C 1
ATOM 723 O O . SER A 1 98 ? 14.015 -8.200 8.058 1.00 45.09 98 SER A O 1
ATOM 725 N N . THR A 1 99 ? 13.009 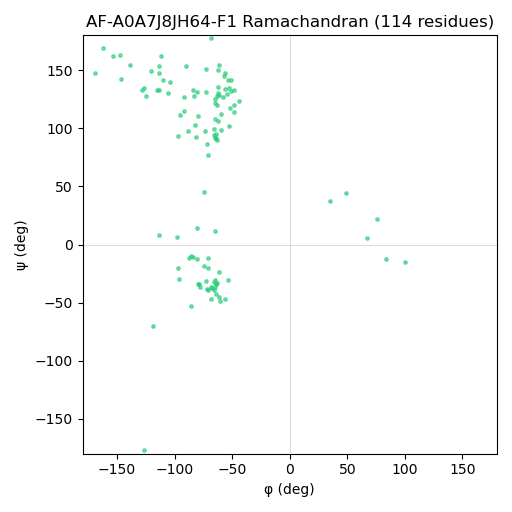-9.360 9.691 1.00 48.56 99 THR A N 1
ATOM 726 C CA . THR A 1 99 ? 13.605 -8.608 10.797 1.00 48.56 99 THR A CA 1
ATOM 727 C C . THR A 1 99 ? 15.079 -9.009 10.887 1.00 48.56 99 THR A C 1
ATOM 729 O O . THR A 1 99 ? 15.419 -10.030 11.478 1.00 48.56 99 THR A O 1
ATOM 732 N N . ARG A 1 100 ? 15.982 -8.251 10.252 1.00 52.75 100 ARG A N 1
ATOM 733 C CA . ARG A 1 100 ? 17.413 -8.369 10.555 1.00 52.75 100 ARG A CA 1
ATOM 734 C C . ARG A 1 100 ? 17.631 -7.709 11.908 1.00 52.75 100 ARG A C 1
ATOM 736 O O . ARG A 1 100 ? 17.741 -6.491 11.992 1.00 52.75 100 ARG A O 1
ATOM 743 N N . THR A 1 101 ? 17.670 -8.513 12.962 1.00 51.66 101 THR A N 1
ATOM 744 C CA . THR A 1 101 ? 18.230 -8.099 14.246 1.00 51.66 101 THR A CA 1
ATOM 745 C C . THR A 1 101 ? 19.712 -7.835 14.002 1.00 51.66 101 THR A C 1
ATOM 747 O O . THR A 1 101 ? 20.517 -8.762 13.950 1.00 51.66 101 THR A O 1
ATOM 750 N N . THR A 1 102 ? 20.080 -6.584 13.740 1.00 56.44 102 THR A N 1
ATOM 751 C CA . THR A 1 102 ? 21.483 -6.193 13.623 1.00 56.44 102 THR A CA 1
ATOM 752 C C . THR A 1 102 ? 22.101 -6.368 15.007 1.00 56.44 102 THR A C 1
ATOM 754 O O . THR A 1 102 ? 21.897 -5.542 15.892 1.00 56.44 102 THR A O 1
ATOM 757 N N . LEU A 1 103 ? 22.801 -7.484 15.231 1.00 57.53 103 LEU A N 1
ATOM 758 C CA . LEU A 1 103 ? 23.621 -7.682 16.423 1.00 57.53 103 LEU A CA 1
ATOM 759 C C . LEU A 1 103 ? 24.751 -6.644 16.378 1.00 57.53 103 LEU A C 1
ATOM 761 O O . LEU A 1 103 ? 25.811 -6.881 15.807 1.00 57.53 103 LEU A O 1
ATOM 765 N N . LEU A 1 104 ? 24.519 -5.485 16.994 1.00 57.44 104 LEU A N 1
ATOM 766 C CA . LEU A 1 104 ? 25.479 -4.390 17.191 1.00 57.44 104 LEU A CA 1
ATOM 767 C C . LEU A 1 104 ? 26.668 -4.769 18.100 1.00 57.44 104 LEU A C 1
ATOM 769 O O . LEU A 1 104 ? 27.428 -3.908 18.524 1.00 57.44 104 LEU A O 1
ATOM 773 N N . PHE A 1 105 ? 26.855 -6.049 18.417 1.00 58.31 105 PHE A N 1
ATOM 774 C CA . PHE A 1 105 ? 27.785 -6.476 19.456 1.00 58.31 105 PHE A CA 1
ATOM 775 C C . PHE A 1 105 ? 29.250 -6.492 19.007 1.00 58.31 105 PHE A C 1
ATOM 777 O O . PHE A 1 105 ? 30.118 -6.154 19.802 1.00 58.31 105 PHE A O 1
ATOM 784 N N . SER A 1 106 ? 29.556 -6.815 17.744 1.00 59.50 106 SER A N 1
ATOM 785 C CA . SER A 1 106 ? 30.961 -6.979 17.324 1.00 59.50 106 SER A CA 1
ATOM 786 C C . SER A 1 106 ? 31.738 -5.656 17.268 1.00 59.50 106 SER A C 1
ATOM 788 O O . SER A 1 106 ? 32.895 -5.613 17.673 1.00 59.50 106 SER A O 1
ATOM 790 N N . GLN A 1 107 ? 31.106 -4.572 16.812 1.00 62.03 107 GLN A N 1
ATOM 791 C CA . GLN A 1 107 ? 31.774 -3.273 16.652 1.00 62.03 107 GLN A CA 1
ATOM 792 C C . GLN A 1 107 ? 31.938 -2.550 17.999 1.00 62.03 107 GLN A C 1
ATOM 794 O O . GLN A 1 107 ? 32.972 -1.939 18.252 1.00 62.03 107 GLN A O 1
ATOM 799 N N . ILE A 1 108 ? 30.950 -2.670 18.894 1.00 68.81 108 ILE A N 1
ATOM 800 C CA . ILE A 1 108 ? 30.985 -2.046 20.225 1.00 68.81 108 ILE A CA 1
ATOM 801 C C . ILE A 1 108 ? 32.001 -2.754 21.138 1.00 68.81 108 ILE A C 1
ATOM 803 O O . ILE A 1 108 ? 32.723 -2.089 21.876 1.00 68.81 108 ILE A O 1
ATOM 807 N N . PHE A 1 109 ? 32.113 -4.086 21.058 1.00 63.72 109 PHE A N 1
ATOM 808 C CA . PHE A 1 109 ? 33.071 -4.849 21.866 1.00 63.72 109 PHE A CA 1
ATOM 809 C C . PHE A 1 109 ? 34.531 -4.586 21.461 1.00 63.72 109 PHE A C 1
ATOM 811 O O . PHE A 1 109 ? 35.399 -4.486 22.322 1.00 63.72 109 PHE A O 1
ATOM 818 N N . LEU A 1 110 ? 34.801 -4.404 20.161 1.00 66.69 110 LEU A N 1
ATOM 819 C CA . LEU A 1 110 ? 36.144 -4.082 19.670 1.00 66.69 110 LEU A CA 1
ATOM 820 C C . LEU A 1 110 ? 36.598 -2.679 20.103 1.00 66.69 110 LEU A C 1
ATOM 822 O O . LEU A 1 110 ? 37.757 -2.492 20.454 1.00 66.69 110 LEU A O 1
ATOM 826 N N . LEU A 1 111 ? 35.680 -1.707 20.127 1.00 72.75 111 LEU A N 1
ATOM 827 C CA . LEU A 1 111 ? 35.963 -0.363 20.637 1.00 72.75 111 LEU A CA 1
ATOM 828 C C . LEU A 1 111 ? 36.264 -0.378 22.141 1.00 72.75 111 LEU A C 1
ATOM 830 O O . LEU A 1 111 ? 37.188 0.301 22.568 1.00 72.75 111 LEU A O 1
ATOM 834 N N . LEU A 1 112 ? 35.555 -1.184 22.937 1.00 70.81 112 LEU A N 1
ATOM 835 C CA . LEU A 1 112 ? 35.824 -1.300 24.377 1.00 70.81 112 LEU A CA 1
ATOM 836 C C . LEU A 1 112 ? 37.194 -1.923 24.692 1.00 70.81 112 LEU A C 1
ATOM 838 O O . LEU A 1 112 ? 37.814 -1.539 25.677 1.00 70.81 112 LEU A O 1
ATOM 842 N N . LEU A 1 113 ? 37.679 -2.845 23.854 1.00 70.12 113 LEU A N 1
ATOM 843 C CA . LEU A 1 113 ? 39.005 -3.462 23.997 1.00 70.12 113 LEU A CA 1
ATOM 844 C C . LEU A 1 113 ? 40.166 -2.542 23.591 1.00 70.12 113 LEU A C 1
ATOM 846 O O . LEU A 1 113 ? 41.299 -2.821 23.956 1.00 70.12 113 LEU A O 1
ATOM 850 N N . LEU A 1 114 ? 39.906 -1.478 22.825 1.00 77.94 114 LEU A N 1
ATOM 851 C CA . LEU A 1 114 ? 40.919 -0.487 22.438 1.00 77.94 114 LEU A CA 1
ATOM 852 C C . LEU A 1 114 ? 41.076 0.643 23.470 1.00 77.94 114 LEU A C 1
ATOM 854 O O . LEU A 1 114 ? 42.014 1.430 23.366 1.00 77.94 114 LEU A O 1
ATOM 858 N N . PHE 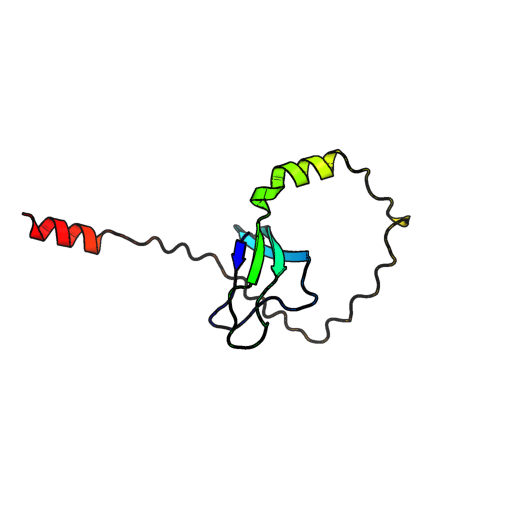A 1 115 ? 40.151 0.743 24.431 1.00 73.88 115 PHE A N 1
ATOM 859 C CA . PHE A 1 115 ? 40.147 1.760 25.490 1.00 73.88 115 PHE A CA 1
ATOM 860 C C . PHE A 1 115 ? 40.371 1.184 26.904 1.00 73.88 115 PHE A C 1
ATOM 862 O O . PHE A 1 115 ? 40.249 1.931 27.877 1.00 73.88 115 PHE A O 1
ATOM 869 N N . LEU A 1 116 ? 40.700 -0.108 27.020 1.00 65.62 116 LEU A N 1
ATOM 870 C CA . LEU A 1 116 ? 41.343 -0.714 28.196 1.00 65.62 116 LEU A CA 1
ATOM 871 C C . LEU A 1 116 ? 42.817 -0.988 27.884 1.00 65.62 116 LEU A C 1
ATOM 873 O O . LEU A 1 116 ? 43.623 -0.905 28.835 1.00 65.62 116 LEU A O 1
#

Organism: Rousettus aegyptiacus (NCBI:txid9407)

Foldseek 3Di:
DDWADDQPVLAEDDPPQFQPFDWAQDPNDIDGQWTFHAFDHSDPPGDTGDTHGVVVCVVVVVVCVVPPDDDDPVPDDPPDPPPPPPPPPVPVPNPHDDPPPPPPPPVVVVVVVVVD

Mean predicted aligned error: 13.2 Å

Secondary structure (DSSP, 8-state):
-EEE-BTTTTB---TT-TT-EEEEEETTEEEEEEEEEE-S-SSSSP--EEEEEGGGSHHHHHHHHHHSPPPPGGGSPP-------TT----------------THHHHHHHHHH--

Sequence (116 aa):
MLCAGDLITGKSICRGDSGGPLVCKLNNTWFLMGLSSWSLPCHAPISPSVFTKLTYFSSWILEKQRTSPNPDPASAPPQGKPPALGNVTAVGTVHKPSTRTTLLFSQIFLLLLLFL

pLDDT: mean 79.73, std 18.32, range [40.53, 98.25]

Solvent-accessible surface area (backbone atoms only — not comparable to full-atom values): 7486 Å² total; per-residue (Å²): 115,39,76,52,55,42,82,84,84,49,53,45,59,50,92,86,43,59,68,38,81,40,70,46,76,54,97,93,40,80,40,81,53,24,29,35,62,52,55,61,65,57,51,87,85,54,57,60,17,36,20,43,39,42,82,80,44,44,68,60,52,57,48,48,65,72,71,50,75,82,77,58,76,86,73,53,72,79,80,67,79,69,76,78,77,73,88,62,77,76,82,70,74,79,77,71,86,75,83,77,78,76,76,68,55,68,66,55,53,54,54,56,66,74,77,109

InterPro domains:
  IPR001254 Serine proteases, trypsin domain [PF00089] (1-61)
  IPR001254 Serine proteases, trypsin domain [PS50240] (1-66)
  IPR009003 Peptidase S1, PA clan [SSF50494] (1-64)
  IPR033116 Serine proteases, trypsin family, serine active site [PS00135] (12-23)

Nearest PDB struc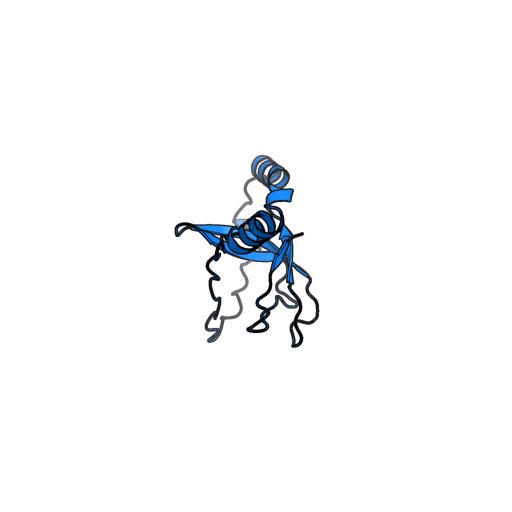tures (foldseek):
  1cho-assembly1_G  TM=8.967E-01  e=3.348E-05  Bos taurus
  5gch-assembly1_G  TM=9.002E-01  e=7.918E-05  Bos taurus
  1fax-assembly1_A  TM=9.081E-01  e=2.440E-04  Homo sapiens
  3s7k-assembly2_D  TM=8.771E-01  e=2.318E-03  Homo sapiens
  4h6s-assembly1_B  TM=9.013E-01  e=2.318E-03  Homo sapiens